Protein AF-A0A931YX88-F1 (afdb_monomer_lite)

Structure (mmCIF, N/CA/C/O backbone):
data_AF-A0A931YX88-F1
#
_entry.id   AF-A0A931YX88-F1
#
loop_
_atom_site.group_PDB
_atom_site.id
_atom_site.type_symbol
_atom_site.label_atom_id
_atom_site.label_alt_id
_atom_site.label_comp_id
_atom_site.label_asym_id
_atom_site.label_entity_id
_atom_site.label_seq_id
_atom_site.pdbx_PDB_ins_code
_atom_site.Cartn_x
_atom_site.Cartn_y
_atom_site.Cartn_z
_atom_site.occupancy
_atom_site.B_iso_or_equiv
_atom_site.auth_seq_id
_atom_site.auth_comp_id
_atom_site.auth_asym_id
_atom_site.auth_atom_id
_atom_site.pdbx_PDB_model_num
ATOM 1 N N . MET A 1 1 ? 5.258 55.947 -17.413 1.00 41.44 1 MET A N 1
ATOM 2 C CA . MET A 1 1 ? 5.894 54.651 -17.740 1.00 41.44 1 MET A CA 1
ATOM 3 C C . MET A 1 1 ? 5.924 53.821 -16.459 1.00 41.44 1 MET A C 1
ATOM 5 O O . MET A 1 1 ? 6.596 54.196 -15.518 1.00 41.44 1 MET A O 1
ATOM 9 N N . ARG A 1 2 ? 4.939 52.924 -16.303 1.00 45.88 2 ARG A N 1
ATOM 10 C CA . ARG A 1 2 ? 5.123 51.456 -16.388 1.00 45.88 2 ARG A CA 1
ATOM 11 C C . ARG A 1 2 ? 5.667 50.884 -15.060 1.00 45.88 2 ARG A C 1
ATOM 13 O O . ARG A 1 2 ? 6.844 50.592 -14.954 1.00 45.88 2 ARG A O 1
ATOM 20 N N . ARG A 1 3 ? 4.892 50.803 -13.965 1.00 48.94 3 ARG A N 1
ATOM 21 C CA . ARG A 1 3 ? 3.826 49.798 -13.673 1.00 48.94 3 ARG A CA 1
ATOM 22 C C . ARG A 1 3 ? 4.159 48.323 -14.002 1.00 48.94 3 ARG A C 1
ATOM 24 O O . ARG A 1 3 ? 3.268 47.489 -13.951 1.00 48.94 3 ARG A O 1
ATOM 31 N N . HIS A 1 4 ? 5.425 47.997 -14.284 1.00 46.81 4 HIS A N 1
ATOM 32 C CA . HIS A 1 4 ? 5.831 46.653 -14.731 1.00 46.81 4 HIS A CA 1
ATOM 33 C C . HIS A 1 4 ? 6.656 45.860 -13.713 1.00 46.81 4 HIS A C 1
ATOM 35 O O . HIS A 1 4 ? 6.806 44.655 -13.867 1.00 46.81 4 HIS A O 1
ATOM 41 N N . VAL A 1 5 ? 7.172 46.501 -12.659 1.00 51.19 5 VAL A N 1
ATOM 42 C CA . VAL A 1 5 ? 8.076 45.835 -11.702 1.00 51.19 5 VAL A CA 1
ATOM 43 C C . VAL A 1 5 ? 7.313 44.953 -10.704 1.00 51.19 5 VAL A C 1
ATOM 45 O O . VAL A 1 5 ? 7.823 43.929 -10.265 1.00 51.19 5 VAL A O 1
ATOM 48 N N . THR A 1 6 ? 6.056 45.280 -10.393 1.00 53.00 6 THR A N 1
ATOM 49 C CA . THR A 1 6 ? 5.255 44.545 -9.399 1.00 53.00 6 THR A CA 1
ATOM 50 C C . THR A 1 6 ? 4.660 43.233 -9.914 1.00 53.00 6 THR A C 1
ATOM 52 O O . THR A 1 6 ? 4.398 42.339 -9.118 1.00 53.00 6 THR A O 1
ATOM 55 N N . LEU A 1 7 ? 4.465 43.081 -11.229 1.00 50.00 7 LEU A N 1
ATOM 56 C CA . LEU A 1 7 ? 3.886 41.861 -11.811 1.00 50.00 7 LEU A CA 1
ATOM 57 C C . LEU A 1 7 ? 4.900 40.717 -11.944 1.00 50.00 7 LEU A C 1
ATOM 59 O O . LEU A 1 7 ? 4.516 39.556 -11.855 1.00 50.00 7 LEU A O 1
ATOM 63 N N . ALA A 1 8 ? 6.190 41.026 -12.105 1.00 50.50 8 ALA A N 1
ATOM 64 C CA . ALA A 1 8 ? 7.230 40.009 -12.266 1.00 50.50 8 ALA A CA 1
ATOM 65 C C . ALA A 1 8 ? 7.494 39.215 -10.971 1.00 50.50 8 ALA A C 1
ATOM 67 O O . ALA A 1 8 ? 7.781 38.021 -11.027 1.00 50.50 8 ALA A O 1
ATOM 68 N N . ALA A 1 9 ? 7.337 39.847 -9.803 1.00 52.25 9 ALA A N 1
ATOM 69 C CA . ALA A 1 9 ? 7.560 39.199 -8.509 1.00 52.25 9 ALA A CA 1
ATOM 70 C C . ALA A 1 9 ? 6.458 38.185 -8.139 1.00 52.25 9 ALA A C 1
ATOM 72 O O . ALA A 1 9 ? 6.738 37.186 -7.482 1.00 52.25 9 ALA A O 1
ATOM 73 N N . LEU A 1 10 ? 5.219 38.401 -8.595 1.00 52.28 10 LEU A N 1
ATOM 74 C CA . LEU A 1 10 ? 4.093 37.497 -8.320 1.00 52.28 10 LEU A CA 1
ATOM 75 C C . LEU A 1 10 ? 4.132 36.219 -9.170 1.00 52.28 10 LEU A C 1
ATOM 77 O O . LEU A 1 10 ? 3.699 35.167 -8.709 1.00 52.28 10 LEU A O 1
ATOM 81 N N . VAL A 1 11 ? 4.698 36.277 -10.379 1.00 54.50 11 VAL A N 1
ATOM 82 C CA . VAL A 1 11 ? 4.821 35.100 -11.257 1.00 54.50 11 VAL A CA 1
ATOM 83 C C . VAL A 1 11 ? 5.931 34.152 -10.779 1.00 54.50 11 VAL A C 1
ATOM 85 O O . VAL A 1 11 ? 5.812 32.940 -10.939 1.00 54.50 11 VAL A O 1
ATOM 88 N N . ALA A 1 12 ? 6.969 34.670 -10.113 1.00 52.12 12 ALA A N 1
ATOM 89 C CA . ALA A 1 12 ? 8.068 33.856 -9.590 1.00 52.12 12 ALA A CA 1
ATOM 90 C C . ALA A 1 12 ? 7.658 32.937 -8.418 1.00 52.12 12 ALA A C 1
ATOM 92 O O . ALA A 1 12 ? 8.221 31.854 -8.279 1.00 52.12 12 ALA A O 1
ATOM 93 N N . LEU A 1 13 ? 6.649 33.308 -7.614 1.00 52.03 13 LEU A N 1
ATOM 94 C CA . LEU A 1 13 ? 6.142 32.440 -6.537 1.00 52.03 13 LEU A CA 1
ATOM 95 C C . LEU A 1 13 ? 5.242 31.297 -7.037 1.00 52.03 13 LEU A C 1
ATOM 97 O O . LEU A 1 13 ? 5.094 30.296 -6.340 1.00 52.03 13 LEU A O 1
ATOM 101 N N . ALA A 1 14 ? 4.666 31.405 -8.237 1.00 53.31 14 ALA A N 1
ATOM 102 C CA . ALA A 1 14 ? 3.802 30.363 -8.799 1.00 53.31 14 ALA A CA 1
ATOM 103 C C . ALA A 1 14 ? 4.590 29.189 -9.416 1.00 53.31 14 ALA A C 1
ATOM 105 O O . ALA A 1 14 ? 4.023 28.126 -9.656 1.00 53.31 14 ALA A O 1
A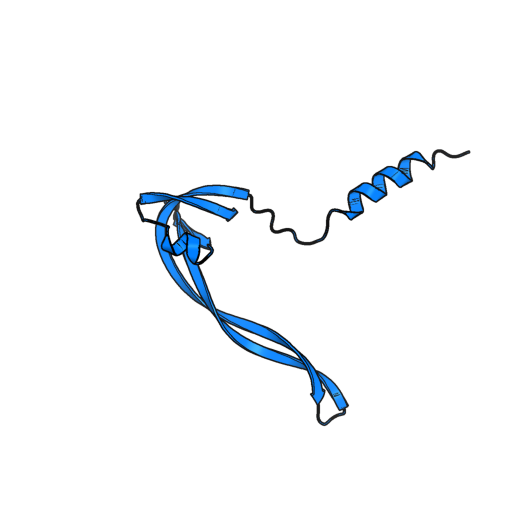TOM 106 N N . ALA A 1 15 ? 5.900 29.349 -9.638 1.00 52.06 15 ALA A N 1
ATOM 107 C CA . ALA A 1 15 ? 6.752 28.335 -10.267 1.00 52.06 15 ALA A CA 1
ATOM 108 C C . ALA A 1 15 ? 7.206 27.204 -9.317 1.00 52.06 15 ALA A C 1
ATOM 110 O O . ALA A 1 15 ? 7.808 26.236 -9.772 1.00 52.0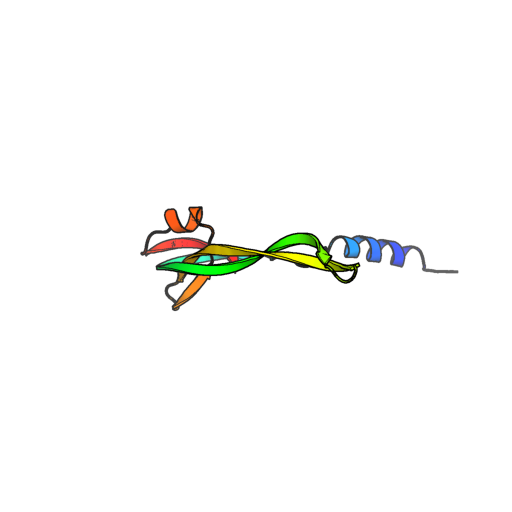6 15 ALA A O 1
ATOM 111 N N . LEU A 1 16 ? 6.905 27.299 -8.015 1.00 53.09 16 LEU A N 1
ATOM 112 C CA . LEU A 1 16 ? 7.156 26.233 -7.029 1.00 53.09 16 LEU A CA 1
ATOM 113 C C . LEU A 1 16 ? 5.945 25.314 -6.806 1.00 53.09 16 LEU A C 1
ATOM 115 O O . LEU A 1 16 ? 6.058 24.331 -6.075 1.00 53.09 16 LEU A O 1
ATOM 119 N N . ALA A 1 17 ? 4.810 25.571 -7.466 1.00 51.88 17 ALA A N 1
ATOM 120 C CA . ALA A 1 17 ? 3.704 24.618 -7.551 1.00 51.88 17 ALA A CA 1
ATOM 121 C C . ALA A 1 17 ? 4.039 23.538 -8.596 1.00 51.88 17 ALA A C 1
ATOM 123 O O . ALA A 1 17 ? 3.388 23.406 -9.632 1.00 51.88 17 ALA A O 1
ATOM 124 N N . GLY A 1 18 ? 5.124 22.808 -8.331 1.00 49.28 18 GLY A N 1
ATOM 125 C CA . GLY A 1 18 ? 5.515 21.626 -9.078 1.00 49.28 18 GLY A CA 1
ATOM 126 C C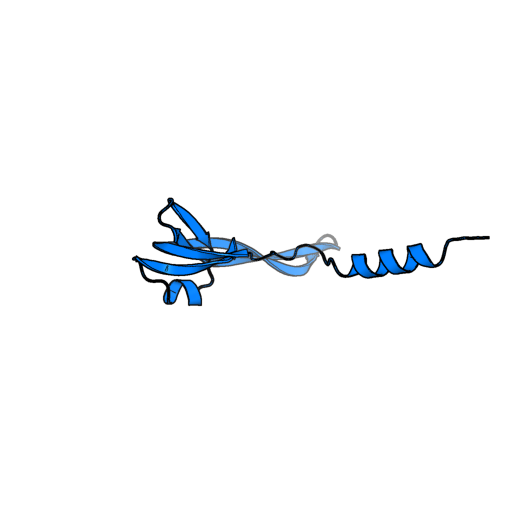 . GLY A 1 18 ? 4.369 20.616 -9.110 1.00 49.28 18 GLY A C 1
ATOM 127 O O . GLY A 1 18 ? 3.691 20.363 -8.115 1.00 49.28 18 GLY A O 1
ATOM 128 N N . CYS A 1 19 ? 4.143 20.100 -10.309 1.00 59.03 19 CYS A N 1
ATOM 129 C CA . CYS A 1 19 ? 3.047 19.246 -10.724 1.00 59.03 19 CYS A CA 1
ATOM 130 C C . CYS A 1 19 ? 2.891 17.978 -9.862 1.00 59.03 19 CYS A C 1
ATOM 132 O O . CYS A 1 19 ? 3.873 17.329 -9.519 1.00 59.03 19 CYS A O 1
ATOM 134 N N . ALA A 1 20 ? 1.637 17.596 -9.594 1.00 57.28 20 ALA A N 1
ATOM 135 C CA . ALA A 1 20 ? 1.241 16.310 -9.006 1.00 57.28 20 ALA A CA 1
ATOM 136 C C . ALA A 1 20 ? 1.858 15.980 -7.631 1.00 57.28 20 ALA A C 1
ATOM 138 O O . ALA A 1 20 ? 2.290 14.859 -7.377 1.00 57.28 20 ALA A O 1
ATOM 139 N N . GLY A 1 21 ? 1.840 16.932 -6.697 1.00 53.47 21 GLY A N 1
ATOM 140 C CA . GLY A 1 21 ? 1.926 16.574 -5.285 1.00 53.47 21 GLY A CA 1
ATOM 141 C C . GLY A 1 21 ? 0.661 15.816 -4.889 1.00 53.47 21 GLY A C 1
ATOM 142 O O . GLY A 1 21 ? -0.425 16.395 -4.901 1.00 53.47 21 GLY A O 1
ATOM 143 N N . VAL A 1 22 ? 0.777 14.534 -4.535 1.00 60.62 22 VAL A N 1
ATOM 144 C CA . VAL A 1 22 ? -0.255 13.863 -3.738 1.00 60.62 22 VAL A CA 1
ATOM 145 C C . VAL A 1 22 ? -0.293 14.625 -2.417 1.00 60.62 22 VAL A C 1
ATOM 147 O O . VAL A 1 22 ? 0.549 14.407 -1.548 1.00 60.62 22 VAL A O 1
ATOM 150 N N . ILE A 1 23 ? -1.193 15.604 -2.297 1.00 70.88 23 ILE A N 1
ATOM 151 C CA . ILE A 1 23 ? -1.421 16.312 -1.039 1.00 70.88 23 ILE A CA 1
ATOM 152 C C . ILE A 1 23 ? -2.083 15.286 -0.130 1.00 70.88 23 ILE A C 1
ATOM 154 O O . ILE A 1 23 ? -3.305 15.190 -0.096 1.00 70.88 23 ILE A O 1
ATOM 158 N N . CYS A 1 24 ? -1.269 14.482 0.554 1.00 76.56 24 CYS A N 1
ATOM 159 C CA . CYS A 1 24 ? -1.749 13.629 1.624 1.00 76.56 24 CYS A CA 1
ATOM 160 C C . CYS A 1 24 ? -2.396 14.548 2.656 1.00 76.56 24 CYS A C 1
ATOM 162 O O . CYS A 1 24 ? -1.705 15.342 3.304 1.00 76.56 24 CYS A O 1
ATOM 164 N N . ARG A 1 25 ? -3.722 14.474 2.784 1.00 85.31 25 ARG A N 1
ATOM 165 C CA . ARG A 1 25 ? -4.406 15.054 3.933 1.00 85.31 25 ARG A CA 1
ATOM 166 C C . ARG A 1 25 ? -4.472 13.963 4.995 1.00 85.31 25 ARG A C 1
ATOM 168 O O . ARG A 1 25 ? -5.224 13.006 4.800 1.00 85.31 25 ARG A O 1
ATOM 175 N N . PRO A 1 26 ? -3.664 14.052 6.068 1.00 88.19 26 PRO A N 1
ATOM 176 C CA . PRO A 1 26 ? -3.703 13.046 7.113 1.00 88.19 26 PRO A CA 1
ATOM 177 C C . PRO A 1 26 ? -5.093 13.037 7.751 1.00 88.19 26 PRO A C 1
ATOM 179 O O . PRO A 1 26 ? -5.663 14.089 8.051 1.00 88.19 26 PRO A O 1
ATOM 182 N N . ALA A 1 27 ? -5.637 11.842 7.938 1.00 91.88 27 ALA A N 1
ATOM 183 C CA . ALA A 1 27 ? -6.891 11.599 8.629 1.00 91.88 27 ALA A CA 1
ATOM 184 C C . ALA A 1 27 ? -6.729 10.386 9.545 1.00 91.88 27 ALA A C 1
ATOM 186 O O . ALA A 1 27 ? -6.092 9.402 9.174 1.00 91.88 27 ALA A O 1
ATOM 187 N N . THR A 1 28 ? -7.318 10.441 10.736 1.00 96.31 28 THR A N 1
ATOM 188 C CA . THR A 1 28 ? -7.371 9.289 11.639 1.00 96.31 28 THR A CA 1
ATOM 189 C C . THR A 1 28 ? -8.650 8.507 11.375 1.00 96.31 28 THR A C 1
ATOM 191 O O . THR A 1 28 ? -9.744 9.067 11.438 1.00 96.31 28 THR A O 1
ATOM 194 N N . ILE A 1 29 ? -8.516 7.212 11.105 1.00 97.12 29 ILE A N 1
ATOM 195 C CA . ILE A 1 29 ? -9.636 6.274 10.970 1.00 97.12 29 ILE A CA 1
ATOM 196 C C . ILE A 1 29 ? -9.560 5.212 12.063 1.00 97.12 29 ILE A C 1
ATOM 198 O O . ILE A 1 29 ? -8.481 4.941 12.577 1.00 97.12 29 ILE A O 1
ATOM 202 N N . VAL A 1 30 ? -10.680 4.564 12.378 1.00 98.25 30 VAL A N 1
ATOM 203 C CA . VAL A 1 30 ? -10.678 3.318 13.159 1.00 98.25 30 VAL A CA 1
ATOM 204 C C . VAL A 1 30 ? -10.700 2.146 12.188 1.00 98.25 30 VAL A C 1
ATOM 206 O O . VAL A 1 30 ? -11.590 2.063 11.337 1.00 98.25 30 VAL A O 1
ATOM 209 N N . VAL A 1 31 ? -9.736 1.236 12.307 1.00 98.38 31 VAL A N 1
ATOM 210 C CA . VAL A 1 31 ? -9.593 0.112 11.374 1.00 98.38 31 VAL A CA 1
ATOM 211 C C . VAL A 1 31 ? -10.706 -0.909 11.611 1.00 98.38 31 VAL A C 1
ATOM 213 O O . VAL A 1 31 ? -10.820 -1.485 12.689 1.00 98.38 31 VAL A O 1
ATOM 216 N N . ALA A 1 32 ? -11.517 -1.167 10.593 1.00 98.50 32 ALA A N 1
ATOM 217 C CA . ALA A 1 32 ? -12.572 -2.178 10.610 1.00 98.50 32 ALA A CA 1
ATOM 218 C C . ALA A 1 32 ? -12.127 -3.507 9.982 1.00 98.50 32 ALA A C 1
ATOM 220 O O . ALA A 1 32 ? -12.579 -4.569 10.399 1.00 98.50 32 ALA A O 1
ATOM 221 N N . ALA A 1 33 ? -11.265 -3.463 8.963 1.00 98.50 33 ALA A N 1
ATOM 222 C CA . ALA A 1 33 ? -10.730 -4.651 8.300 1.00 98.50 33 ALA A CA 1
ATOM 223 C C . ALA A 1 33 ? -9.377 -4.359 7.639 1.00 98.50 33 ALA A C 1
ATOM 225 O O . ALA A 1 33 ? -9.009 -3.203 7.428 1.00 98.50 33 ALA A O 1
ATOM 226 N N . LYS A 1 34 ? -8.655 -5.425 7.294 1.00 98.38 34 LYS A N 1
ATOM 227 C CA . LYS A 1 34 ? -7.371 -5.391 6.589 1.00 98.38 34 LYS A CA 1
ATOM 228 C C . LYS A 1 34 ? -7.429 -6.366 5.426 1.00 98.38 34 LYS A C 1
ATOM 230 O O . LYS A 1 34 ? -7.995 -7.445 5.581 1.00 98.38 34 LYS A O 1
ATOM 235 N N . ASP A 1 35 ? -6.827 -5.996 4.306 1.00 98.38 35 ASP A N 1
ATOM 236 C CA . ASP A 1 35 ? -6.748 -6.850 3.123 1.00 98.38 35 ASP A CA 1
ATOM 237 C C . ASP A 1 35 ? -5.459 -6.578 2.337 1.00 98.38 35 ASP A C 1
ATOM 239 O O . ASP A 1 35 ? -4.798 -5.550 2.543 1.00 98.38 35 ASP A O 1
ATOM 243 N N . THR A 1 36 ? -5.099 -7.504 1.454 1.00 97.81 36 THR A N 1
ATOM 244 C CA . THR A 1 36 ? -3.971 -7.369 0.531 1.00 97.81 36 THR A CA 1
ATOM 245 C C . THR A 1 36 ? -4.400 -7.719 -0.877 1.00 97.81 36 THR A C 1
ATOM 247 O O . THR A 1 36 ? -4.935 -8.803 -1.109 1.00 97.81 36 THR A O 1
ATOM 250 N N . HIS A 1 37 ? -4.133 -6.832 -1.829 1.00 96.00 37 HIS A N 1
ATOM 251 C CA . HIS A 1 37 ? -4.492 -7.029 -3.231 1.00 96.00 37 HIS A CA 1
ATOM 252 C C . HIS A 1 37 ? -3.235 -7.149 -4.074 1.00 96.00 37 HIS A C 1
ATOM 254 O O . HIS A 1 37 ? -2.242 -6.470 -3.833 1.00 96.00 37 HIS A O 1
ATOM 260 N N . VAL A 1 38 ? -3.281 -8.006 -5.085 1.00 96.00 38 VAL A N 1
ATOM 261 C CA . VAL A 1 38 ? -2.184 -8.159 -6.036 1.00 96.00 38 VAL A CA 1
ATOM 262 C C . VAL A 1 38 ? -2.521 -7.374 -7.296 1.00 96.00 38 VAL A C 1
ATOM 264 O O . VAL A 1 38 ? -3.581 -7.584 -7.888 1.00 96.00 38 VAL A O 1
ATOM 267 N N . ARG A 1 39 ? -1.615 -6.495 -7.728 1.00 94.12 39 ARG A N 1
ATOM 268 C CA . ARG A 1 39 ? -1.752 -5.724 -8.968 1.00 94.12 39 ARG A CA 1
ATOM 269 C C . ARG A 1 39 ? -0.549 -5.944 -9.875 1.00 94.12 39 ARG A C 1
ATOM 271 O O . ARG A 1 39 ? 0.585 -6.005 -9.413 1.00 94.12 39 ARG A O 1
ATOM 278 N N . LEU A 1 40 ? -0.804 -6.028 -11.177 1.00 95.25 40 LEU A N 1
ATOM 279 C CA . LEU A 1 40 ? 0.246 -5.994 -12.188 1.00 95.25 40 LEU A CA 1
ATOM 280 C C . LEU A 1 40 ? 0.617 -4.538 -12.493 1.00 95.25 40 LEU A C 1
ATOM 282 O O . LEU A 1 40 ? -0.258 -3.705 -12.746 1.00 95.25 40 LEU A O 1
ATOM 286 N N . GLU A 1 41 ? 1.905 -4.227 -12.472 1.00 94.62 41 GLU A N 1
ATOM 287 C CA . GLU A 1 41 ? 2.436 -2.914 -12.823 1.00 94.62 41 GLU A CA 1
ATOM 288 C C . GLU A 1 41 ? 3.449 -3.045 -13.955 1.00 94.62 41 GLU A C 1
ATOM 290 O O . GLU A 1 41 ? 4.282 -3.943 -13.939 1.00 94.62 41 GLU A O 1
ATOM 295 N N . SER A 1 42 ? 3.369 -2.164 -14.952 1.00 94.31 42 SER A N 1
ATOM 296 C CA . SER A 1 42 ? 4.299 -2.171 -16.081 1.00 94.31 42 SER A CA 1
ATOM 297 C C . SER A 1 42 ? 5.412 -1.157 -15.841 1.00 94.31 42 SER A C 1
ATOM 299 O O . SER A 1 42 ? 5.227 0.046 -16.058 1.00 94.31 42 SER A O 1
ATOM 301 N N . GLU A 1 43 ? 6.569 -1.640 -15.404 1.00 94.94 43 GLU A N 1
ATOM 302 C CA . GLU A 1 43 ? 7.759 -0.834 -15.147 1.00 94.94 43 GLU A CA 1
ATOM 303 C C . GLU A 1 43 ? 8.492 -0.499 -16.446 1.00 94.94 43 GLU A C 1
ATOM 305 O O . GLU A 1 43 ? 8.744 -1.361 -17.292 1.00 94.94 43 GLU A O 1
ATOM 310 N N . PHE A 1 44 ? 8.877 0.767 -16.595 1.00 95.00 44 PHE A N 1
ATOM 311 C CA . PHE A 1 44 ? 9.721 1.215 -17.696 1.00 95.00 44 PHE A CA 1
ATOM 312 C C . PHE A 1 44 ? 11.188 0.854 -17.429 1.00 95.00 44 PHE A C 1
ATOM 314 O O . PHE A 1 44 ? 11.753 1.224 -16.403 1.00 95.00 44 PHE A O 1
ATOM 321 N N . LEU A 1 45 ? 11.823 0.168 -18.380 1.00 94.88 45 LEU A N 1
ATOM 322 C CA . LEU A 1 45 ? 13.204 -0.317 -18.283 1.00 94.88 45 LEU A CA 1
ATOM 323 C C . LEU A 1 45 ? 14.164 0.365 -19.268 1.00 94.88 45 LEU A C 1
ATOM 325 O O . LEU A 1 45 ? 15.274 -0.140 -19.477 1.00 94.88 45 LEU A O 1
ATOM 329 N N . GLY A 1 46 ? 13.739 1.457 -19.905 1.00 95.06 46 GLY A N 1
ATOM 330 C CA . GLY A 1 46 ? 14.497 2.161 -20.938 1.00 95.06 46 GLY A CA 1
ATOM 331 C C . GLY A 1 46 ? 13.942 1.938 -22.343 1.00 95.06 46 GLY A C 1
ATOM 332 O O . GLY A 1 46 ? 12.818 1.479 -22.530 1.00 95.06 46 GLY A O 1
ATOM 333 N N . VAL A 1 47 ? 14.750 2.263 -23.347 1.00 96.75 47 VAL A N 1
ATOM 334 C CA . VAL A 1 47 ? 14.403 2.104 -24.764 1.00 96.75 47 VAL A CA 1
ATOM 335 C C . VAL A 1 47 ? 15.368 1.148 -25.456 1.00 96.75 47 VAL A C 1
ATOM 337 O O . VAL A 1 47 ? 16.507 0.972 -25.022 1.00 96.75 47 VAL A O 1
ATOM 340 N N . THR A 1 48 ? 14.916 0.516 -26.532 1.00 95.62 48 THR A N 1
ATOM 341 C CA . THR A 1 48 ? 15.742 -0.325 -27.407 1.00 95.62 48 THR A CA 1
ATOM 342 C C . THR A 1 48 ? 15.346 -0.111 -28.867 1.00 95.62 48 THR A C 1
ATOM 344 O O . THR A 1 48 ? 14.346 0.550 -29.132 1.00 95.62 48 THR A O 1
ATOM 347 N N . THR A 1 49 ? 16.124 -0.632 -29.812 1.00 97.25 49 THR A N 1
ATOM 348 C CA . THR A 1 49 ? 15.835 -0.520 -31.247 1.00 97.25 49 THR A CA 1
ATOM 349 C C . THR A 1 49 ? 15.375 -1.871 -31.780 1.00 97.25 49 THR A C 1
ATOM 351 O O . THR A 1 49 ? 16.049 -2.877 -31.561 1.00 97.25 49 THR A O 1
ATOM 354 N N . ASP A 1 50 ? 14.235 -1.908 -32.465 1.00 94.62 50 ASP A N 1
ATOM 355 C CA . ASP A 1 50 ? 13.699 -3.133 -33.060 1.00 94.62 50 ASP A CA 1
ATOM 356 C C . ASP A 1 50 ? 14.426 -3.531 -34.362 1.00 94.62 50 ASP A C 1
ATOM 358 O O . ASP A 1 50 ? 15.295 -2.823 -34.876 1.00 94.62 50 ASP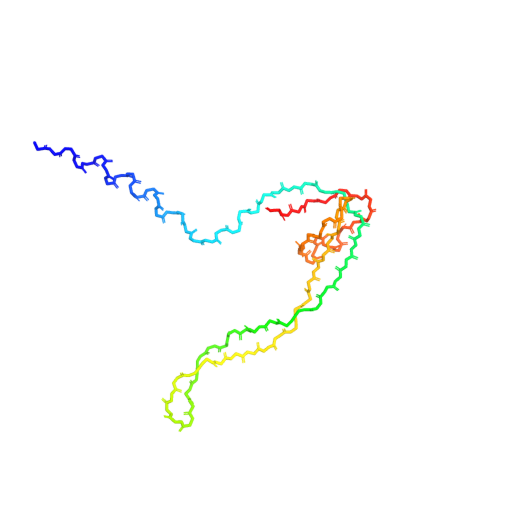 A O 1
ATOM 362 N N . HIS A 1 51 ? 14.054 -4.681 -34.932 1.00 93.88 51 HIS A N 1
ATOM 363 C CA . HIS A 1 51 ? 14.642 -5.186 -36.180 1.00 93.88 51 HIS A CA 1
ATOM 364 C C . HIS A 1 51 ? 14.410 -4.274 -37.397 1.00 93.88 51 HIS A C 1
ATOM 366 O O . HIS A 1 51 ? 15.116 -4.405 -38.394 1.00 93.88 51 HIS A O 1
ATOM 372 N N . ALA A 1 52 ? 13.440 -3.358 -37.331 1.00 96.06 52 ALA A N 1
ATOM 373 C CA . ALA A 1 52 ? 13.155 -2.369 -38.365 1.00 96.06 52 ALA A CA 1
ATOM 374 C C . ALA A 1 52 ? 13.860 -1.021 -38.105 1.00 96.06 52 ALA A C 1
ATOM 376 O O . ALA A 1 52 ? 13.612 -0.060 -38.834 1.00 96.06 52 ALA A O 1
ATOM 377 N N . GLY A 1 53 ? 14.721 -0.932 -37.085 1.00 95.81 53 GLY A N 1
ATOM 378 C CA . GLY A 1 53 ? 15.450 0.288 -36.742 1.00 95.81 53 GLY A CA 1
ATOM 379 C C . GLY A 1 53 ? 14.636 1.305 -35.936 1.00 95.81 53 GLY A C 1
ATOM 380 O O . GLY A 1 53 ? 15.072 2.449 -35.799 1.00 95.81 53 GLY A O 1
ATOM 381 N N . ARG A 1 54 ? 13.463 0.936 -35.406 1.00 96.19 54 ARG A N 1
ATOM 382 C CA . ARG A 1 54 ? 12.597 1.850 -34.642 1.00 96.19 54 ARG A CA 1
ATOM 383 C C . ARG A 1 54 ? 12.941 1.803 -33.163 1.00 96.19 54 ARG A C 1
ATOM 385 O O . ARG A 1 54 ? 13.146 0.727 -32.611 1.00 96.19 54 ARG A O 1
ATOM 392 N N . VAL A 1 55 ? 12.934 2.961 -32.508 1.00 96.44 55 VAL A N 1
ATOM 393 C CA . VAL A 1 55 ? 13.076 3.045 -31.049 1.00 96.44 55 VAL A CA 1
ATOM 394 C C . VAL A 1 55 ? 11.757 2.642 -30.392 1.00 96.44 55 VAL A C 1
ATOM 396 O O . VAL A 1 55 ? 10.714 3.224 -30.686 1.00 96.44 55 VAL A O 1
ATOM 399 N N . VAL A 1 56 ? 11.807 1.658 -29.499 1.00 96.25 56 VAL A N 1
ATOM 400 C CA . VAL A 1 56 ? 10.661 1.127 -28.753 1.00 96.25 56 VAL A CA 1
ATOM 401 C C . VAL A 1 56 ? 10.936 1.151 -27.251 1.00 96.25 56 VAL A C 1
ATOM 403 O O . VAL A 1 56 ? 12.081 1.015 -26.812 1.00 96.25 56 VAL A O 1
ATOM 406 N N . GLU A 1 57 ? 9.886 1.318 -26.446 1.00 97.00 57 GLU A N 1
ATOM 407 C CA . GLU A 1 57 ? 9.995 1.200 -24.991 1.00 97.00 57 GLU A CA 1
ATOM 408 C C . GLU A 1 57 ? 10.225 -0.255 -24.591 1.00 97.00 57 GLU A C 1
ATOM 410 O O . GLU A 1 57 ? 9.499 -1.162 -25.004 1.00 97.00 57 GLU A O 1
ATOM 415 N N . ARG A 1 58 ? 11.206 -0.476 -23.720 1.00 95.75 58 ARG A N 1
ATOM 416 C CA . ARG A 1 58 ? 11.361 -1.739 -23.013 1.00 95.75 58 ARG A CA 1
ATOM 417 C C . ARG A 1 58 ? 10.614 -1.625 -21.694 1.00 95.75 58 ARG A C 1
ATOM 419 O O . ARG A 1 58 ? 10.977 -0.808 -20.850 1.00 95.75 58 ARG A O 1
ATOM 426 N N . ARG A 1 59 ? 9.602 -2.462 -21.501 1.00 94.94 59 ARG A N 1
ATOM 427 C CA . ARG A 1 59 ? 8.831 -2.538 -20.257 1.00 94.94 59 ARG A CA 1
ATOM 428 C C . ARG A 1 59 ? 8.916 -3.936 -19.659 1.00 94.94 59 ARG A C 1
ATOM 430 O O . ARG A 1 59 ? 9.229 -4.893 -20.370 1.00 94.94 59 ARG A O 1
ATOM 437 N N . ARG A 1 60 ? 8.652 -4.053 -18.362 1.00 95.06 60 ARG A N 1
ATOM 438 C CA . ARG A 1 60 ? 8.492 -5.334 -17.670 1.00 95.06 60 ARG A CA 1
ATOM 439 C C . ARG A 1 60 ? 7.284 -5.265 -16.762 1.00 95.06 60 ARG A C 1
ATOM 441 O O . ARG A 1 60 ? 7.146 -4.319 -15.998 1.00 95.06 60 ARG A O 1
ATOM 448 N N . ASP A 1 61 ? 6.480 -6.314 -16.799 1.00 96.12 61 ASP A N 1
ATOM 449 C CA . ASP A 1 61 ? 5.397 -6.464 -15.847 1.00 96.12 61 ASP A CA 1
ATOM 450 C C . ASP A 1 61 ? 5.934 -7.030 -14.529 1.00 96.12 61 ASP A C 1
ATOM 452 O O . ASP A 1 61 ? 6.641 -8.047 -14.499 1.00 96.12 61 ASP A O 1
ATOM 456 N N . VAL A 1 62 ? 5.615 -6.343 -13.439 1.00 95.56 62 VAL A N 1
ATOM 457 C CA . VAL A 1 62 ? 5.941 -6.735 -12.071 1.00 95.56 62 VAL A CA 1
ATOM 458 C C . VAL A 1 62 ? 4.665 -6.918 -11.267 1.00 95.56 62 VAL A C 1
ATOM 460 O O . VAL A 1 62 ? 3.655 -6.250 -11.485 1.00 95.56 62 VAL A O 1
ATOM 463 N N . ILE A 1 63 ? 4.716 -7.854 -10.328 1.00 95.31 63 ILE A N 1
ATOM 464 C CA . ILE A 1 63 ? 3.630 -8.101 -9.390 1.00 95.31 63 ILE A CA 1
ATOM 465 C C . ILE A 1 63 ? 3.870 -7.218 -8.168 1.00 95.31 63 ILE A C 1
ATOM 467 O O . ILE A 1 63 ? 4.882 -7.370 -7.485 1.00 95.31 63 ILE A O 1
ATOM 471 N N . VAL A 1 64 ? 2.934 -6.317 -7.891 1.00 94.94 64 VAL A N 1
ATOM 472 C CA . VAL A 1 64 ? 2.957 -5.430 -6.727 1.00 94.94 64 VAL A CA 1
ATOM 473 C C . VAL A 1 64 ? 1.893 -5.891 -5.742 1.00 94.94 64 VAL A C 1
ATOM 475 O O . VAL A 1 64 ? 0.724 -6.045 -6.101 1.00 94.94 64 VAL A O 1
ATOM 478 N N . LEU A 1 65 ? 2.301 -6.102 -4.492 1.00 97.00 65 LEU A N 1
ATOM 479 C CA . LEU A 1 65 ? 1.381 -6.349 -3.388 1.00 97.00 65 LEU A CA 1
ATOM 480 C C . LEU A 1 65 ? 0.961 -5.007 -2.784 1.00 97.00 65 LEU A C 1
ATOM 482 O O . LEU A 1 65 ? 1.794 -4.202 -2.366 1.00 97.00 65 LEU A O 1
ATOM 486 N N . GLU A 1 66 ? -0.338 -4.749 -2.767 1.00 97.12 66 GLU A N 1
ATOM 487 C CA . GLU A 1 66 ? -0.930 -3.554 -2.186 1.00 97.12 66 GLU A CA 1
ATOM 488 C C . GLU A 1 66 ? -1.606 -3.888 -0.866 1.00 97.12 66 GLU A C 1
ATOM 490 O O . GLU A 1 66 ? -2.279 -4.907 -0.726 1.00 97.12 66 GLU A O 1
ATOM 495 N N . TYR A 1 67 ? -1.454 -2.985 0.094 1.00 97.56 67 TYR A N 1
ATOM 496 C CA . TYR A 1 67 ? -1.950 -3.155 1.445 1.00 97.56 67 TYR A CA 1
ATOM 497 C C . TYR A 1 67 ? -3.094 -2.183 1.690 1.00 97.56 67 TYR A C 1
ATOM 499 O O . TYR A 1 67 ? -2.948 -0.975 1.487 1.00 97.56 67 TYR A O 1
ATOM 507 N N . TRP A 1 68 ? -4.228 -2.711 2.133 1.00 97.81 68 TRP A N 1
ATOM 508 C CA . TRP A 1 68 ? -5.459 -1.948 2.275 1.00 97.81 68 TRP A CA 1
ATOM 509 C C . TRP A 1 68 ? -6.044 -2.116 3.673 1.00 97.81 68 TRP A C 1
ATOM 511 O O . TRP A 1 68 ? -6.005 -3.196 4.270 1.00 97.81 68 TRP A O 1
ATOM 521 N N . VAL A 1 69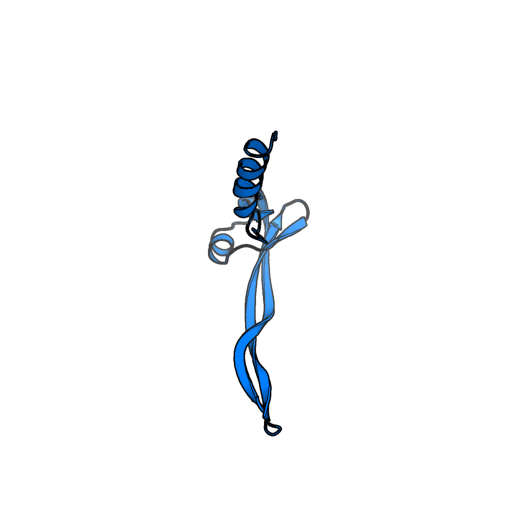 ? -6.599 -1.029 4.197 1.00 98.19 69 VAL A N 1
ATOM 522 C CA . VAL A 1 69 ? -7.371 -1.015 5.442 1.00 98.19 69 VAL A CA 1
ATOM 523 C C . VAL A 1 69 ? -8.749 -0.439 5.163 1.00 98.19 69 VAL A C 1
ATOM 525 O O . VAL A 1 69 ? -8.880 0.496 4.375 1.00 98.19 69 VAL A O 1
ATOM 528 N N . ARG A 1 70 ? -9.780 -0.996 5.791 1.00 98.19 70 ARG A N 1
ATOM 529 C CA . ARG A 1 70 ? -11.145 -0.472 5.710 1.00 98.19 70 ARG A CA 1
ATOM 530 C C . ARG A 1 70 ? -11.465 0.311 6.970 1.00 98.19 70 ARG A C 1
ATOM 532 O O . ARG A 1 70 ? -11.152 -0.176 8.055 1.00 98.19 70 ARG A O 1
ATOM 539 N N . ASP A 1 71 ? -12.104 1.465 6.846 1.00 97.69 71 ASP A N 1
ATOM 540 C CA . ASP A 1 71 ? -12.661 2.187 7.993 1.00 97.69 71 ASP A CA 1
ATOM 541 C C . ASP A 1 71 ? -14.051 1.650 8.400 1.00 97.69 71 ASP A C 1
ATOM 543 O O . ASP A 1 71 ? -14.599 0.732 7.781 1.00 97.69 71 ASP A O 1
ATOM 547 N N . GLN A 1 72 ? -14.616 2.206 9.475 1.00 97.19 72 GLN A N 1
ATOM 548 C CA . GLN A 1 72 ? -15.949 1.844 9.980 1.00 97.19 72 GLN A CA 1
ATOM 549 C C . GLN A 1 72 ? -17.091 2.280 9.049 1.00 97.19 72 GLN A C 1
ATOM 551 O O . GLN A 1 72 ? -18.181 1.718 9.112 1.00 97.19 72 GLN A O 1
ATOM 556 N N . GLU A 1 73 ? -16.844 3.253 8.171 1.00 96.75 73 GLU A N 1
ATOM 557 C CA . GLU A 1 73 ? -17.798 3.711 7.155 1.00 96.75 73 GLU A CA 1
ATOM 558 C C . GL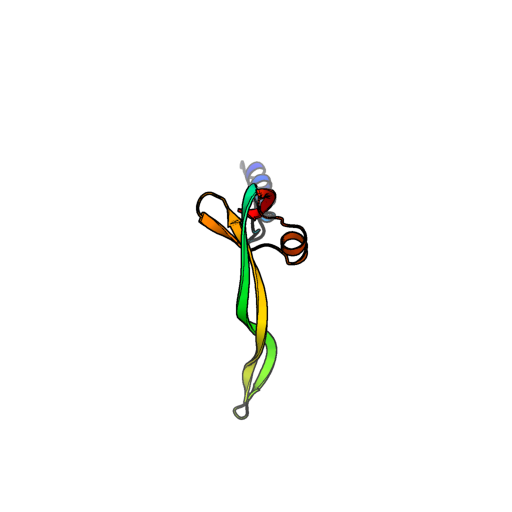U A 1 73 ? -17.785 2.796 5.915 1.00 96.75 73 GLU A C 1
ATOM 560 O O . GLU A 1 73 ? -18.657 2.890 5.054 1.00 96.75 73 GLU A O 1
ATOM 565 N N . GLY A 1 74 ? -16.825 1.869 5.841 1.00 97.00 74 GLY A N 1
ATOM 566 C CA . GLY A 1 74 ? -16.678 0.905 4.759 1.00 97.00 74 GLY A CA 1
ATOM 567 C C . GLY A 1 74 ? -15.736 1.354 3.641 1.00 97.00 74 GLY A C 1
ATOM 568 O O . GLY A 1 74 ? -15.587 0.615 2.665 1.00 97.00 74 GLY A O 1
ATOM 569 N N . HIS A 1 75 ? -15.072 2.507 3.764 1.00 96.62 75 HIS A N 1
ATOM 570 C CA . HIS A 1 75 ? -14.120 2.975 2.759 1.00 96.62 75 HIS A CA 1
ATOM 571 C C . HIS A 1 75 ? -12.778 2.261 2.896 1.00 96.62 75 HIS A C 1
ATOM 573 O O . HIS A 1 75 ? -12.261 2.070 3.997 1.00 96.62 75 HIS A O 1
ATOM 579 N N . TRP A 1 76 ? -12.200 1.899 1.754 1.00 96.75 76 TRP A N 1
ATOM 580 C CA . TRP A 1 76 ? -10.878 1.293 1.672 1.00 96.75 76 TRP A CA 1
ATOM 581 C C . TRP A 1 76 ? -9.807 2.350 1.422 1.00 96.75 76 TRP A C 1
ATOM 583 O O . TRP A 1 76 ? -9.913 3.153 0.496 1.00 96.75 76 TRP A O 1
ATOM 593 N N . HIS A 1 77 ? -8.750 2.296 2.225 1.00 95.50 77 HIS A N 1
ATOM 594 C CA . HIS A 1 77 ? -7.597 3.185 2.160 1.00 95.50 77 HIS A CA 1
ATOM 595 C C . HIS A 1 77 ? -6.352 2.357 1.862 1.00 95.50 77 HIS A C 1
ATOM 597 O O . HIS A 1 77 ? -6.035 1.416 2.598 1.00 95.50 77 HIS A O 1
ATOM 603 N N . ARG A 1 78 ? -5.640 2.700 0.785 1.00 95.12 78 ARG A N 1
ATOM 604 C CA . ARG A 1 78 ? -4.342 2.092 0.485 1.00 95.12 78 ARG A CA 1
ATOM 605 C C . ARG A 1 78 ? -3.311 2.664 1.446 1.00 95.12 78 ARG A C 1
ATOM 607 O O . ARG A 1 78 ? -3.194 3.879 1.589 1.00 95.12 78 ARG A O 1
ATOM 614 N N . VAL A 1 79 ? -2.546 1.793 2.083 1.00 95.81 79 VAL A N 1
ATOM 615 C CA . VAL A 1 79 ? -1.523 2.164 3.062 1.00 95.81 79 VAL A CA 1
ATOM 616 C C . VAL A 1 79 ? -0.181 1.544 2.695 1.00 95.81 79 VAL A C 1
ATOM 618 O O . VAL A 1 79 ? -0.097 0.591 1.921 1.00 95.81 79 VAL A O 1
ATOM 621 N N . ALA A 1 80 ? 0.896 2.090 3.255 1.00 94.62 80 ALA A N 1
ATOM 622 C CA . ALA A 1 80 ? 2.198 1.445 3.180 1.00 94.62 80 ALA A CA 1
ATOM 623 C C . ALA A 1 80 ? 2.191 0.132 3.981 1.00 94.62 80 ALA A C 1
ATOM 625 O O . ALA A 1 80 ? 1.546 0.039 5.028 1.00 94.62 80 ALA A O 1
ATOM 626 N N . GLU A 1 81 ? 2.981 -0.844 3.540 1.00 96.62 81 GLU A N 1
ATOM 627 C CA . GLU A 1 81 ? 3.158 -2.146 4.198 1.00 96.62 81 GLU A CA 1
ATOM 628 C C . GLU A 1 81 ? 3.416 -2.024 5.707 1.00 96.62 81 GLU A C 1
ATOM 630 O O . GLU A 1 81 ? 2.754 -2.662 6.524 1.00 96.62 81 GLU A O 1
ATOM 635 N N . ALA A 1 82 ? 4.327 -1.131 6.103 1.00 96.31 82 ALA A N 1
ATOM 636 C CA . ALA A 1 82 ? 4.665 -0.922 7.507 1.00 96.31 82 ALA A CA 1
ATOM 637 C C . ALA A 1 82 ? 3.474 -0.415 8.342 1.00 96.31 82 ALA A C 1
ATOM 639 O O . ALA A 1 82 ? 3.324 -0.799 9.501 1.00 96.31 82 ALA A O 1
ATOM 640 N N . ALA A 1 83 ? 2.622 0.443 7.769 1.00 96.00 83 ALA A N 1
ATOM 641 C CA . ALA A 1 83 ? 1.408 0.908 8.435 1.00 96.00 83 ALA A CA 1
ATOM 642 C C . ALA A 1 83 ? 0.372 -0.219 8.523 1.00 96.00 83 ALA A C 1
ATOM 644 O O . ALA A 1 83 ? -0.222 -0.415 9.579 1.00 96.00 83 ALA A O 1
ATOM 645 N N . TRP A 1 84 ? 0.226 -1.019 7.463 1.00 97.94 84 TRP A N 1
ATOM 646 C CA . TRP A 1 84 ? -0.647 -2.189 7.462 1.00 97.94 84 TRP A CA 1
ATOM 647 C C . TRP A 1 84 ? -0.238 -3.224 8.511 1.00 97.94 84 TRP A C 1
ATOM 649 O O . TRP A 1 84 ? -1.098 -3.735 9.222 1.00 97.94 84 TRP A O 1
ATOM 659 N N . HIS A 1 85 ? 1.055 -3.509 8.683 1.00 97.69 85 HIS A N 1
ATOM 660 C CA . HIS A 1 85 ? 1.515 -4.437 9.722 1.00 97.69 85 HIS A CA 1
ATOM 661 C C . HIS A 1 85 ? 1.208 -3.946 11.139 1.00 97.69 85 HIS A C 1
ATOM 663 O O . HIS A 1 85 ? 0.841 -4.759 11.985 1.00 97.69 85 HIS A O 1
ATOM 669 N N . ARG A 1 86 ? 1.311 -2.635 11.390 1.00 96.88 86 ARG A N 1
ATOM 670 C CA . ARG A 1 86 ? 0.981 -2.035 12.694 1.00 96.88 86 ARG A CA 1
ATOM 671 C C . ARG A 1 86 ? -0.518 -1.851 12.924 1.00 96.88 86 ARG A C 1
ATOM 673 O O . ARG A 1 86 ? -0.938 -1.760 14.071 1.00 96.88 86 ARG A O 1
ATOM 680 N N . ALA A 1 87 ? -1.314 -1.781 11.860 1.00 97.12 87 ALA A N 1
ATOM 681 C CA . ALA A 1 87 ? -2.754 -1.605 11.953 1.00 97.12 87 ALA A CA 1
ATOM 682 C C . ALA A 1 87 ? -3.405 -2.793 12.676 1.00 97.12 87 ALA A C 1
ATOM 684 O O . ALA A 1 87 ? -3.221 -3.952 12.280 1.00 97.12 87 ALA A O 1
ATOM 685 N N . ALA A 1 88 ? -4.212 -2.489 13.689 1.00 97.94 88 ALA A N 1
ATOM 686 C CA . ALA A 1 88 ? -5.013 -3.450 14.434 1.00 97.94 88 ALA A CA 1
ATOM 687 C C . ALA A 1 88 ? -6.498 -3.107 14.284 1.00 97.94 88 ALA A C 1
ATOM 689 O O . ALA A 1 88 ? -6.876 -1.940 14.319 1.00 97.94 88 ALA A O 1
ATOM 690 N N . VAL A 1 89 ? -7.340 -4.123 14.085 1.00 98.00 89 VAL A N 1
ATOM 691 C CA . VAL A 1 89 ? -8.794 -3.929 13.987 1.00 98.00 89 VAL A CA 1
ATOM 692 C C . VAL A 1 89 ? -9.319 -3.392 15.320 1.00 98.00 89 VAL A C 1
ATOM 694 O O . VAL A 1 89 ? -8.993 -3.937 16.369 1.00 98.00 89 VAL A O 1
ATOM 697 N N . GLY A 1 90 ? -10.130 -2.337 15.262 1.00 98.00 90 GLY A N 1
ATOM 698 C CA . GLY A 1 90 ? -10.652 -1.611 16.420 1.00 98.00 90 GLY A CA 1
ATOM 699 C C . GLY A 1 90 ? -9.776 -0.444 16.883 1.00 98.00 90 GLY A C 1
ATOM 700 O O . GLY A 1 90 ? -10.258 0.388 17.645 1.00 98.00 90 GLY A O 1
ATOM 701 N N . GLU A 1 91 ? -8.543 -0.331 16.386 1.00 98.12 91 GLU A N 1
ATOM 702 C CA . GLU A 1 91 ? -7.599 0.713 16.793 1.00 98.12 91 GLU A CA 1
ATOM 703 C C . GLU A 1 91 ? -7.540 1.871 15.782 1.00 98.12 91 GLU A C 1
ATOM 705 O O . GLU A 1 91 ? -7.817 1.681 14.586 1.00 98.12 91 GLU A O 1
ATOM 710 N N . PRO A 1 92 ? -7.177 3.085 16.237 1.00 97.75 92 PRO A N 1
ATOM 711 C CA . PRO A 1 92 ? -6.971 4.220 15.357 1.00 97.75 92 PRO A CA 1
ATOM 712 C C . PRO A 1 92 ? -5.710 4.055 14.496 1.00 97.75 92 PRO A C 1
ATOM 714 O O . PRO A 1 92 ? -4.671 3.575 14.951 1.00 97.75 92 PRO A O 1
ATOM 717 N N . LEU A 1 93 ? -5.787 4.515 13.250 1.00 97.44 93 LEU A N 1
ATOM 718 C CA . LEU A 1 93 ? -4.679 4.559 12.301 1.00 97.44 93 LEU A CA 1
ATOM 719 C C . LEU A 1 93 ? -4.721 5.870 11.513 1.00 97.44 93 LEU A C 1
ATOM 721 O O . LEU A 1 93 ? -5.772 6.267 11.011 1.00 97.44 93 LEU A O 1
ATOM 725 N N . GLU A 1 94 ? -3.571 6.525 11.370 1.00 95.25 94 GLU A N 1
ATOM 726 C CA . GLU A 1 94 ? -3.423 7.657 10.455 1.00 95.25 94 GLU A CA 1
ATOM 727 C C . GLU A 1 94 ? -3.264 7.165 9.012 1.00 95.25 94 GLU A C 1
ATOM 729 O O . GLU A 1 94 ? -2.411 6.325 8.710 1.00 95.25 94 GLU A O 1
ATOM 734 N N . VAL A 1 95 ? -4.084 7.705 8.114 1.00 93.44 95 VAL A N 1
ATOM 735 C CA . VAL A 1 95 ? -4.074 7.419 6.676 1.00 93.44 95 VAL A CA 1
ATOM 736 C C . VAL A 1 95 ? -4.021 8.715 5.872 1.00 93.44 95 VAL A C 1
ATOM 738 O O . VAL A 1 95 ? -4.355 9.789 6.372 1.00 93.44 95 VAL A O 1
ATOM 741 N N . CYS A 1 96 ? -3.609 8.615 4.611 1.00 88.31 96 CYS A N 1
ATOM 742 C CA . CYS A 1 96 ? -3.699 9.714 3.655 1.00 88.31 96 CYS A CA 1
ATOM 743 C C . CYS A 1 96 ? -5.024 9.632 2.895 1.00 88.31 96 CYS A C 1
ATOM 745 O O . CYS A 1 96 ? -5.320 8.591 2.307 1.00 88.31 96 CYS A O 1
ATOM 747 N N . ARG A 1 97 ? -5.776 10.736 2.873 1.00 78.94 97 ARG A N 1
ATOM 748 C CA . ARG A 1 97 ? -6.948 10.938 2.011 1.00 78.94 97 ARG A CA 1
ATOM 749 C C . ARG A 1 97 ? -6.652 11.976 0.929 1.00 78.94 97 ARG A C 1
ATOM 751 O O . ARG A 1 97 ? -5.867 12.915 1.207 1.00 78.94 97 ARG A O 1
#

pLDDT: mean 85.36, std 18.7, range [41.44, 98.5]

Secondary structure (DSSP, 8-state):
----HHHHHHHHHHTT--S------EEEEEEEEEEEEEEEEEEEEEEEE-TTS-EEEEEEEEEEEEEEEEETTS-EEEE-HHHHHH--TTSEEEEE-

Sequence (97 aa):
MRRHVTLAALVALAALAGCAGVICRPATIVVAAKDTHVRLESEFLGVTTDHAGRVVERRRDVIVLEYWVRDQEGHWHRVAEAAWHRAAVGEPLEVCR

Foldseek 3Di:
DDPPPVVVVVVVVVVVCPPDDLPFPKDKFAFADKDKDKDKDKAWPAWDADPVRDIDTDIDIDIDIWIWTAGPVGDIATDDPVQNVVHDHRDIGIGGD

Radius of gyration: 22.67 Å; chains: 1; bounding box: 34×63×55 Å